Protein AF-A0A1Y5XHM0-F1 (afdb_monomer_lite)

Structure (mmCIF, N/CA/C/O backbone):
data_AF-A0A1Y5XHM0-F1
#
_entry.id   AF-A0A1Y5XHM0-F1
#
loop_
_atom_site.group_PDB
_atom_site.id
_atom_site.type_symbol
_atom_site.label_atom_id
_atom_site.label_alt_id
_atom_site.label_comp_id
_atom_site.label_asym_id
_atom_site.label_entity_id
_atom_site.label_seq_id
_atom_site.pdbx_PDB_ins_code
_atom_site.Cartn_x
_atom_site.Cartn_y
_atom_site.Cartn_z
_atom_site.occupancy
_atom_site.B_iso_or_equiv
_atom_site.auth_seq_id
_atom_site.auth_comp_id
_atom_site.auth_asym_id
_atom_site.auth_atom_id
_atom_site.pdbx_PDB_model_num
ATOM 1 N N . MET A 1 1 ? 58.033 8.693 -51.762 1.00 48.56 1 MET A N 1
ATOM 2 C CA . MET A 1 1 ? 57.493 9.817 -50.969 1.00 48.56 1 MET A CA 1
ATOM 3 C C . MET A 1 1 ? 57.301 10.946 -51.966 1.00 48.56 1 MET A C 1
ATOM 5 O O . MET A 1 1 ? 58.272 11.290 -52.615 1.00 48.56 1 MET A O 1
ATOM 9 N N . ASP A 1 2 ? 56.096 11.367 -52.321 1.00 49.94 2 ASP A N 1
ATOM 10 C CA . ASP A 1 2 ? 55.176 12.105 -51.457 1.00 49.94 2 ASP A CA 1
ATOM 11 C C . ASP A 1 2 ? 53.785 12.130 -52.125 1.00 49.94 2 ASP A C 1
ATOM 13 O O . ASP A 1 2 ? 53.672 12.454 -53.306 1.00 49.94 2 ASP A O 1
ATOM 17 N N . GLN A 1 3 ? 52.755 11.700 -51.394 1.00 49.94 3 GLN A N 1
ATOM 1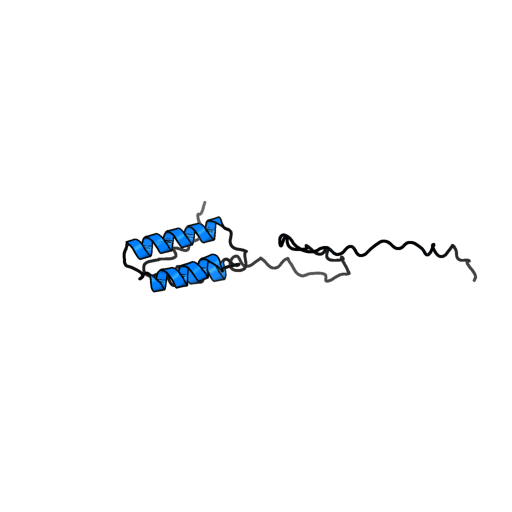8 C CA . GLN A 1 3 ? 51.353 11.727 -51.818 1.00 49.94 3 GLN A CA 1
ATOM 19 C C . GLN A 1 3 ? 50.701 12.972 -51.217 1.00 49.94 3 GLN A C 1
ATOM 21 O O . GLN A 1 3 ? 50.749 13.177 -50.006 1.00 49.94 3 GLN A O 1
ATOM 26 N N . SER A 1 4 ? 50.056 13.765 -52.066 1.00 52.56 4 SER A N 1
ATOM 27 C CA . SER A 1 4 ? 49.249 14.924 -51.686 1.00 52.56 4 SER A CA 1
ATOM 28 C C . SER A 1 4 ? 48.041 14.554 -50.811 1.00 52.56 4 SER A C 1
ATOM 30 O O . SER A 1 4 ? 47.393 13.533 -51.047 1.00 52.56 4 SER A O 1
ATOM 32 N N . PRO A 1 5 ? 47.637 15.453 -49.902 1.00 51.59 5 PRO A N 1
ATOM 33 C CA . PRO A 1 5 ? 46.227 15.651 -49.553 1.00 51.59 5 PRO A CA 1
ATOM 34 C C . PRO A 1 5 ? 45.851 17.144 -49.710 1.00 51.59 5 PRO A C 1
ATOM 36 O O . PRO A 1 5 ? 46.656 18.029 -49.460 1.00 51.59 5 PRO A O 1
ATOM 39 N N . GLY A 1 6 ? 44.668 17.558 -50.158 1.00 47.50 6 GLY A N 1
ATOM 40 C CA . GLY A 1 6 ? 43.368 16.906 -50.081 1.00 47.50 6 GLY A CA 1
ATOM 41 C C . GLY A 1 6 ? 42.417 17.746 -49.216 1.00 47.50 6 GLY A C 1
ATOM 42 O O . GLY A 1 6 ? 42.266 17.475 -48.038 1.00 47.50 6 GLY A O 1
ATOM 43 N N . VAL A 1 7 ? 41.777 18.746 -49.836 1.00 46.34 7 VAL A N 1
ATOM 44 C CA . VAL A 1 7 ? 40.401 19.222 -49.562 1.00 46.34 7 VAL A CA 1
ATOM 45 C C . VAL A 1 7 ? 40.079 19.883 -48.196 1.00 46.34 7 VAL A C 1
ATOM 47 O O . VAL A 1 7 ? 39.754 19.244 -47.208 1.00 46.34 7 VAL A O 1
ATOM 50 N N . ARG A 1 8 ? 39.999 21.223 -48.255 1.00 43.06 8 ARG A N 1
ATOM 51 C CA . ARG A 1 8 ? 38.829 22.075 -47.924 1.00 43.06 8 ARG A CA 1
ATOM 52 C C . ARG A 1 8 ? 38.211 21.944 -46.514 1.00 43.06 8 ARG A C 1
ATOM 54 O O . ARG A 1 8 ? 37.241 21.224 -46.301 1.00 43.06 8 ARG A O 1
ATOM 61 N N . MET A 1 9 ? 38.695 22.790 -45.598 1.00 39.56 9 MET A N 1
ATOM 62 C CA . MET A 1 9 ? 37.992 23.149 -44.359 1.00 39.56 9 MET A CA 1
ATOM 63 C C . MET A 1 9 ? 36.640 23.815 -44.651 1.00 39.56 9 MET A C 1
ATOM 65 O O . MET A 1 9 ? 36.504 24.672 -45.527 1.00 39.56 9 MET A O 1
ATOM 69 N N . VAL A 1 10 ? 35.651 23.361 -43.892 1.00 53.06 10 VAL A N 1
ATOM 70 C CA . VAL A 1 10 ? 34.226 23.676 -43.957 1.00 53.06 10 VAL A CA 1
ATOM 71 C C . VAL A 1 10 ? 33.887 25.060 -43.395 1.00 53.06 10 VAL A C 1
ATOM 73 O O . VAL A 1 10 ? 34.590 25.609 -42.551 1.00 53.06 10 VAL A O 1
ATOM 76 N N . GLN A 1 11 ? 32.783 25.601 -43.915 1.00 42.06 11 GLN A N 1
ATOM 77 C CA . GLN A 1 11 ? 32.181 26.892 -43.595 1.00 42.06 11 GLN A CA 1
ATOM 78 C C . GLN A 1 11 ? 31.887 27.064 -42.102 1.00 42.06 11 GLN A C 1
ATOM 80 O O . GLN A 1 11 ? 31.311 26.194 -41.454 1.00 42.06 11 GLN A O 1
ATOM 85 N N . SER A 1 12 ? 32.227 28.254 -41.619 1.00 45.91 12 SER A N 1
ATOM 86 C CA . SER A 1 12 ? 31.757 28.836 -40.372 1.00 45.91 12 SER A CA 1
ATOM 87 C C . SER A 1 12 ? 30.486 29.638 -40.654 1.00 45.91 12 SER A C 1
ATOM 89 O O . SER A 1 12 ? 30.444 30.401 -41.621 1.00 45.91 12 SER A O 1
ATOM 91 N N . GLY A 1 13 ? 29.475 29.481 -39.803 1.00 39.25 13 GLY A N 1
ATOM 92 C CA . GLY A 1 13 ? 28.300 30.345 -39.764 1.00 39.25 13 GLY A CA 1
ATOM 93 C C . GLY A 1 13 ? 26.995 29.573 -39.621 1.00 39.25 13 GLY A C 1
ATOM 94 O O . GLY A 1 13 ? 26.568 28.895 -40.546 1.00 39.25 13 GLY A O 1
ATOM 95 N N . SER A 1 14 ? 26.335 29.716 -38.474 1.00 40.75 14 SER A N 1
ATOM 96 C CA . SER A 1 14 ? 25.029 30.384 -38.399 1.00 40.75 14 SER A CA 1
ATOM 97 C C . SER A 1 14 ? 24.430 30.159 -37.012 1.00 40.75 14 SER A C 1
ATOM 99 O O . SER A 1 14 ? 24.203 29.027 -36.590 1.00 40.75 14 SER A O 1
ATOM 101 N N . GLY A 1 15 ? 24.217 31.254 -36.285 1.00 41.38 15 GLY A N 1
ATOM 102 C CA . GLY A 1 15 ? 23.524 31.239 -35.007 1.00 41.38 15 GLY A CA 1
ATOM 103 C C . GLY A 1 15 ? 22.020 31.048 -35.180 1.00 41.38 15 GLY A C 1
ATOM 104 O O . GLY A 1 15 ? 21.451 31.423 -36.200 1.00 41.38 15 GLY A O 1
ATOM 105 N N . ALA A 1 16 ? 21.371 30.535 -34.141 1.00 40.53 16 ALA A N 1
ATOM 106 C CA . ALA A 1 16 ? 19.968 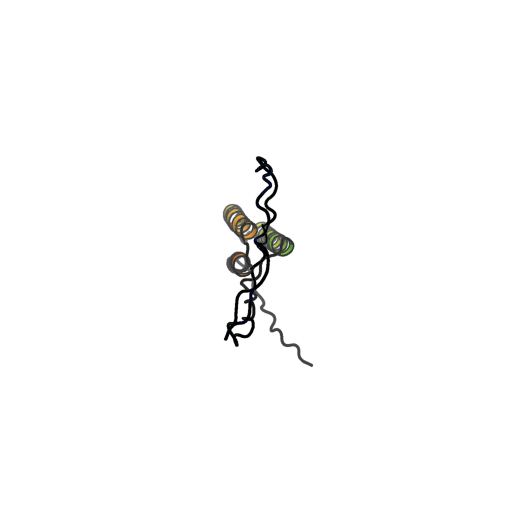30.820 -33.878 1.00 40.53 16 ALA A CA 1
ATOM 107 C C . ALA A 1 16 ? 19.645 30.534 -32.408 1.00 40.53 16 ALA A C 1
ATOM 109 O O . ALA A 1 16 ? 19.748 29.407 -31.939 1.00 40.53 16 ALA A O 1
ATOM 110 N N . SER A 1 17 ? 19.265 31.607 -31.716 1.00 42.31 17 SER A N 1
ATOM 111 C CA . SER A 1 17 ? 18.300 31.668 -30.618 1.00 42.31 17 SER A CA 1
ATOM 112 C C . SER A 1 17 ? 18.197 30.467 -29.678 1.00 42.31 17 SER A C 1
ATOM 114 O O . SER A 1 17 ? 17.384 29.566 -29.876 1.00 42.31 17 SER A O 1
ATOM 116 N N . GLY A 1 18 ? 18.896 30.556 -28.545 1.00 35.81 18 GLY A N 1
ATOM 117 C CA . GLY A 1 18 ? 18.501 29.862 -27.322 1.00 35.81 18 GLY A CA 1
ATOM 118 C C . GLY A 1 18 ? 17.196 30.458 -26.795 1.00 35.81 18 GLY A C 1
ATOM 119 O O . GLY A 1 18 ? 17.203 31.393 -25.998 1.00 35.81 18 GLY A O 1
ATOM 120 N N . ALA A 1 19 ? 16.075 29.953 -27.303 1.00 38.47 19 ALA A N 1
ATOM 121 C CA . ALA A 1 19 ? 14.743 30.282 -26.833 1.00 38.47 19 ALA A CA 1
ATOM 122 C C . ALA A 1 19 ? 14.592 29.893 -25.355 1.00 38.47 19 ALA A C 1
ATOM 124 O O . ALA A 1 19 ? 14.816 28.753 -24.950 1.00 38.47 19 ALA A O 1
ATOM 125 N N . THR A 1 20 ? 14.179 30.868 -24.552 1.00 41.59 20 THR A N 1
ATOM 126 C CA . THR A 1 20 ? 13.649 30.688 -23.204 1.00 41.59 20 THR A CA 1
ATOM 127 C C . THR A 1 20 ? 12.476 29.709 -23.239 1.00 41.59 20 THR A C 1
ATOM 129 O O . THR A 1 20 ? 11.385 30.077 -23.674 1.00 41.59 20 THR A O 1
ATOM 132 N N . PHE A 1 21 ? 12.668 28.481 -22.761 1.00 37.00 21 PHE A N 1
ATOM 133 C CA . PHE A 1 21 ? 11.572 27.531 -22.574 1.00 37.00 21 PHE A CA 1
ATOM 134 C C . PHE A 1 21 ? 11.293 27.338 -21.083 1.00 37.00 21 PHE A C 1
ATOM 136 O O . PHE A 1 21 ? 11.998 26.643 -20.355 1.00 37.00 21 PHE A O 1
ATOM 143 N N . ARG A 1 22 ? 10.244 28.033 -20.638 1.00 44.03 22 ARG A N 1
ATOM 144 C CA . ARG A 1 22 ? 9.619 27.980 -19.315 1.00 44.03 22 ARG A CA 1
ATOM 145 C C . ARG A 1 22 ? 8.459 26.969 -19.368 1.00 44.03 22 ARG A C 1
ATOM 147 O O . ARG A 1 22 ? 7.573 27.151 -20.189 1.00 44.03 22 ARG A O 1
ATOM 154 N N . LEU A 1 23 ? 8.484 25.984 -18.455 1.00 44.22 23 LEU A N 1
ATOM 155 C CA . LEU A 1 23 ? 7.421 25.051 -18.004 1.00 44.22 23 LEU A CA 1
ATOM 156 C C . LEU A 1 23 ? 6.596 24.289 -19.071 1.00 44.22 23 LEU A C 1
ATOM 158 O O . LEU A 1 23 ? 5.806 24.901 -19.772 1.00 44.22 23 LEU A O 1
ATOM 162 N N . LEU A 1 24 ? 6.644 22.943 -19.066 1.00 39.59 24 LEU A N 1
ATOM 163 C CA . LEU A 1 24 ? 5.572 22.038 -18.578 1.00 39.59 24 LEU A CA 1
ATOM 164 C C . LEU A 1 24 ? 5.909 20.559 -18.904 1.00 39.59 24 LEU A C 1
ATOM 166 O O . LEU A 1 24 ? 6.315 20.248 -20.016 1.00 39.59 24 LEU A O 1
ATOM 170 N N . ARG A 1 25 ? 5.637 19.654 -17.948 1.00 41.47 25 ARG A N 1
ATOM 171 C CA . ARG A 1 25 ? 5.604 18.174 -18.064 1.00 41.47 25 ARG A CA 1
ATOM 172 C C . ARG A 1 25 ? 6.966 17.457 -18.172 1.00 41.47 25 ARG A C 1
ATOM 174 O O . ARG A 1 25 ? 7.570 17.358 -19.230 1.00 41.47 25 ARG A O 1
ATOM 181 N N . HIS A 1 26 ? 7.398 16.876 -17.048 1.00 41.62 26 HIS A N 1
ATOM 182 C CA . HIS A 1 26 ? 8.449 15.855 -16.955 1.00 41.62 26 HIS A CA 1
ATOM 183 C C . HIS A 1 26 ? 8.094 14.623 -17.813 1.00 41.62 26 HIS A C 1
ATOM 185 O O . HIS A 1 26 ? 7.547 13.640 -17.320 1.00 41.62 26 HIS A O 1
ATOM 191 N N . PHE A 1 27 ? 8.398 14.663 -19.105 1.00 42.16 27 PHE A N 1
ATOM 192 C CA . PHE A 1 27 ? 8.738 13.460 -19.852 1.00 42.16 27 PHE A CA 1
ATOM 193 C C . PHE A 1 27 ? 10.259 13.372 -19.819 1.00 42.16 27 PHE A C 1
ATOM 195 O O . PHE A 1 27 ? 10.944 14.317 -20.202 1.00 42.16 27 PHE A O 1
ATOM 202 N N . ALA A 1 28 ? 10.777 12.283 -19.257 1.00 43.44 28 ALA A N 1
ATOM 203 C CA . ALA A 1 28 ? 12.203 12.046 -19.132 1.00 43.44 28 ALA A CA 1
ATOM 204 C C . ALA A 1 28 ? 12.899 12.274 -20.482 1.00 43.44 28 ALA A C 1
ATOM 206 O O . ALA A 1 28 ? 12.567 11.629 -21.476 1.00 43.44 28 ALA A O 1
ATOM 207 N N . THR A 1 29 ? 13.865 13.188 -20.510 1.00 42.94 29 THR A N 1
ATOM 208 C CA . THR A 1 29 ? 14.842 13.291 -21.590 1.00 42.94 29 THR A CA 1
ATOM 209 C C . THR A 1 29 ? 15.608 11.974 -21.649 1.00 42.94 29 THR A C 1
ATOM 211 O O . THR A 1 29 ? 16.501 11.728 -20.838 1.00 42.94 29 THR A O 1
ATOM 214 N N . VAL A 1 30 ? 15.231 11.103 -22.582 1.00 46.81 30 VAL A N 1
ATOM 215 C CA . VAL A 1 30 ? 16.078 9.988 -23.001 1.00 46.81 30 VAL A CA 1
ATOM 216 C C . VAL A 1 30 ? 17.256 10.614 -23.739 1.00 46.81 30 VAL A C 1
ATOM 218 O O . VAL A 1 30 ? 17.083 11.182 -24.814 1.00 46.81 30 VAL A O 1
ATOM 221 N N . GLN A 1 31 ? 18.440 10.573 -23.133 1.00 45.16 31 GLN A N 1
ATOM 222 C CA . GLN A 1 31 ? 19.670 10.929 -23.833 1.00 45.16 31 GLN A CA 1
ATOM 223 C C . GLN A 1 31 ? 20.034 9.780 -24.785 1.00 45.16 31 GLN A C 1
ATOM 225 O O . GLN A 1 31 ? 20.069 8.634 -24.328 1.00 45.16 31 GLN A O 1
ATOM 230 N N . PRO A 1 32 ? 20.307 10.033 -26.079 1.00 45.41 32 PRO A N 1
ATOM 231 C CA . PRO A 1 32 ? 20.931 9.029 -26.927 1.00 45.41 32 PRO A CA 1
ATOM 232 C C . PRO A 1 32 ? 22.354 8.792 -26.411 1.00 45.41 32 PRO A C 1
ATOM 234 O O . PRO A 1 32 ? 23.183 9.702 -26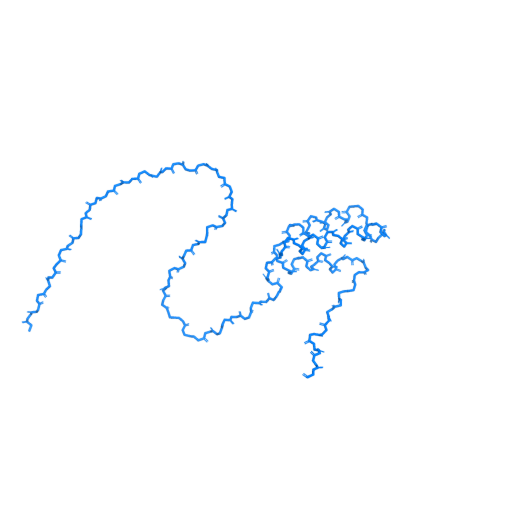.406 1.00 45.41 32 PRO A O 1
ATOM 237 N N . VAL A 1 33 ? 22.619 7.582 -25.918 1.00 54.28 33 VAL A N 1
ATOM 238 C CA . VAL A 1 33 ? 23.974 7.162 -25.551 1.00 54.28 33 VAL A CA 1
ATOM 239 C C . VAL A 1 33 ? 24.788 7.019 -26.835 1.00 54.28 33 VAL A C 1
ATOM 241 O O . VAL A 1 33 ? 24.440 6.232 -27.712 1.00 54.28 33 VAL A O 1
ATOM 244 N N . ALA A 1 34 ? 25.835 7.831 -26.973 1.00 50.72 34 ALA A N 1
ATOM 245 C CA . ALA A 1 34 ? 26.812 7.683 -28.040 1.00 50.72 34 ALA A CA 1
ATOM 246 C C . ALA A 1 34 ? 27.533 6.338 -27.865 1.00 50.72 34 ALA A C 1
ATOM 248 O O . ALA A 1 34 ? 28.092 6.052 -26.805 1.00 50.72 34 ALA A O 1
ATOM 249 N N . GLU A 1 35 ? 27.468 5.500 -28.895 1.00 54.38 35 GLU A N 1
ATOM 250 C CA . GLU A 1 35 ? 28.107 4.189 -28.945 1.00 54.38 35 GLU A CA 1
ATOM 251 C C . GLU A 1 35 ? 29.626 4.348 -29.124 1.00 54.38 35 GLU A C 1
ATOM 253 O O . GLU A 1 35 ? 30.137 4.342 -30.241 1.00 54.38 35 GLU A O 1
ATOM 258 N N . GLU A 1 36 ? 30.367 4.487 -28.022 1.00 48.09 36 GLU A N 1
ATOM 259 C CA . GLU A 1 36 ? 31.829 4.366 -28.028 1.00 48.09 36 GLU A CA 1
ATOM 260 C C . GLU A 1 36 ? 32.283 3.011 -27.460 1.00 48.09 36 GLU A C 1
ATOM 262 O O . GLU A 1 36 ? 32.253 2.758 -26.259 1.00 48.09 36 GLU A O 1
ATOM 267 N N . GLY A 1 37 ? 32.748 2.146 -28.367 1.00 46.19 37 GLY A N 1
ATOM 268 C CA . GLY A 1 37 ? 33.998 1.400 -28.193 1.00 46.19 37 GLY A CA 1
ATOM 269 C C . GLY A 1 37 ? 34.078 0.314 -27.110 1.00 46.19 37 GLY A C 1
ATOM 270 O O . GLY A 1 37 ? 34.622 0.527 -26.035 1.00 46.19 37 GLY A O 1
ATOM 271 N N . ALA A 1 38 ? 33.698 -0.909 -27.490 1.00 53.06 38 ALA A N 1
ATOM 272 C CA . ALA A 1 38 ? 34.330 -2.179 -27.099 1.00 53.06 38 ALA A CA 1
ATOM 273 C C . ALA A 1 38 ? 34.647 -2.436 -25.601 1.00 53.06 38 ALA A C 1
ATOM 275 O O . ALA A 1 38 ? 35.779 -2.293 -25.131 1.00 53.06 38 ALA A O 1
ATOM 276 N N . LYS A 1 39 ? 33.689 -3.057 -24.902 1.00 52.94 39 LYS A N 1
ATOM 277 C CA . LYS A 1 39 ? 33.963 -4.048 -23.843 1.00 52.94 39 LYS A CA 1
ATOM 278 C C . LYS A 1 39 ? 33.356 -5.387 -24.272 1.00 52.94 39 LYS A C 1
ATOM 280 O O . LYS A 1 39 ? 32.169 -5.635 -24.092 1.00 52.94 39 LYS A O 1
ATOM 285 N N . LEU A 1 40 ? 34.174 -6.230 -24.899 1.00 52.78 40 LEU A N 1
ATOM 286 C CA . LEU A 1 40 ? 33.836 -7.614 -25.230 1.00 52.78 40 LEU A CA 1
ATOM 287 C C . LEU A 1 40 ? 33.503 -8.393 -23.940 1.00 52.78 40 LEU A C 1
ATOM 289 O O . LEU A 1 40 ? 34.347 -8.474 -23.052 1.00 52.78 40 LEU A O 1
ATOM 293 N N . GLY A 1 41 ? 32.313 -9.002 -23.864 1.00 55.88 41 GLY A N 1
ATOM 294 C CA . GLY A 1 41 ? 32.137 -10.260 -23.121 1.00 55.88 41 GLY A CA 1
ATOM 295 C C . GLY A 1 41 ? 31.295 -10.288 -21.843 1.00 55.88 41 GLY A C 1
ATOM 296 O O . GLY A 1 41 ? 31.330 -11.311 -21.168 1.00 55.88 41 GLY A O 1
ATOM 297 N N . GLN A 1 42 ? 30.517 -9.261 -21.499 1.00 55.12 42 GLN A N 1
ATOM 298 C CA . GLN A 1 42 ? 29.580 -9.393 -20.377 1.00 55.12 42 GLN A CA 1
ATOM 299 C C . GLN A 1 42 ? 28.177 -9.733 -20.910 1.00 55.12 42 GLN A C 1
ATOM 301 O O . GLN A 1 42 ? 27.619 -8.919 -21.651 1.00 55.12 42 GLN A O 1
ATOM 306 N N . PRO A 1 43 ? 27.590 -10.907 -20.589 1.00 60.50 43 PRO A N 1
ATOM 307 C CA . PRO A 1 43 ? 26.190 -11.159 -20.916 1.00 60.50 43 PRO A CA 1
ATOM 308 C C . PRO A 1 43 ? 25.323 -10.058 -20.281 1.00 60.50 43 PRO A C 1
ATOM 310 O O . PRO A 1 43 ? 25.693 -9.544 -19.214 1.00 60.50 43 PRO A O 1
ATOM 313 N N . PRO A 1 44 ? 24.197 -9.664 -20.913 1.00 63.97 44 PRO A N 1
ATOM 314 C CA . PRO A 1 44 ? 23.266 -8.732 -20.290 1.00 63.97 44 PRO A CA 1
ATOM 315 C C . PRO A 1 44 ? 22.946 -9.274 -18.900 1.00 63.97 44 PRO A C 1
ATOM 317 O O . PRO A 1 44 ? 22.567 -10.438 -18.759 1.00 63.97 44 PRO A O 1
ATOM 320 N N . HIS A 1 45 ? 23.194 -8.467 -17.869 1.00 64.25 45 HIS A N 1
ATOM 321 C CA . HIS A 1 45 ? 22.869 -8.888 -16.516 1.00 64.25 45 HIS A CA 1
ATOM 322 C C . HIS A 1 45 ? 21.359 -9.139 -16.492 1.00 64.25 45 HIS A C 1
ATOM 324 O O . HIS A 1 45 ? 20.611 -8.276 -16.966 1.00 64.25 45 HIS A O 1
ATOM 330 N N . PRO A 1 46 ? 20.896 -10.311 -16.026 1.00 72.88 46 PRO A N 1
ATOM 331 C CA . PRO A 1 46 ? 19.471 -10.534 -15.867 1.00 72.88 46 PRO A CA 1
ATOM 332 C C . PRO A 1 46 ? 18.936 -9.431 -14.953 1.00 72.88 46 PRO A C 1
ATOM 334 O O . PRO A 1 46 ? 19.417 -9.274 -13.835 1.00 72.88 46 PRO A O 1
ATOM 337 N N . ILE A 1 47 ? 18.000 -8.624 -15.459 1.00 71.94 47 ILE A N 1
ATOM 338 C CA . ILE A 1 47 ? 17.375 -7.566 -14.665 1.00 71.94 47 ILE A CA 1
ATOM 339 C C . ILE A 1 47 ? 16.675 -8.232 -13.486 1.00 71.94 47 ILE A C 1
ATOM 341 O O . ILE A 1 47 ? 15.770 -9.048 -13.686 1.00 71.94 47 ILE A O 1
ATOM 345 N N . ASP A 1 48 ? 17.092 -7.886 -12.270 1.00 79.00 48 ASP A N 1
ATOM 346 C CA . ASP A 1 48 ? 16.478 -8.421 -11.068 1.00 79.00 48 ASP A CA 1
ATOM 347 C C . ASP A 1 48 ? 14.997 -8.005 -11.039 1.00 79.00 48 ASP A C 1
ATOM 349 O O . ASP A 1 48 ? 14.680 -6.813 -11.114 1.00 79.00 48 ASP A O 1
ATOM 353 N N . PRO A 1 49 ? 14.042 -8.943 -10.906 1.00 78.62 49 PRO A N 1
ATOM 354 C CA . PRO A 1 49 ? 12.614 -8.629 -10.966 1.00 78.62 49 PRO A CA 1
ATOM 355 C C . PRO A 1 49 ? 12.161 -7.654 -9.866 1.00 78.62 49 PRO A C 1
ATOM 357 O O . PRO A 1 49 ? 11.100 -7.039 -9.970 1.00 78.62 49 PRO A O 1
ATOM 360 N N . ARG A 1 50 ? 12.971 -7.502 -8.812 1.00 77.62 50 ARG A N 1
ATOM 361 C CA . ARG A 1 50 ? 12.763 -6.559 -7.708 1.00 77.62 50 ARG A CA 1
ATOM 362 C C . ARG A 1 50 ? 13.145 -5.124 -8.095 1.00 77.62 50 ARG A C 1
ATOM 364 O O . ARG A 1 50 ? 12.537 -4.185 -7.592 1.00 77.62 50 ARG A O 1
ATOM 371 N N . GLU A 1 51 ? 14.089 -4.951 -9.014 1.00 80.94 51 GLU A N 1
ATOM 372 C CA . GLU A 1 51 ? 14.528 -3.644 -9.524 1.00 80.94 51 GLU A CA 1
ATOM 373 C C . GLU A 1 51 ? 13.619 -3.112 -10.639 1.00 80.94 51 GLU A C 1
ATOM 375 O O . GLU A 1 51 ? 13.712 -1.947 -11.035 1.00 80.94 51 GLU A O 1
ATOM 380 N N . LEU A 1 52 ? 12.692 -3.946 -11.126 1.00 87.38 52 LEU A N 1
ATOM 381 C CA . LEU A 1 52 ? 11.713 -3.541 -12.125 1.00 87.38 52 LEU A CA 1
ATOM 382 C C . LEU A 1 52 ? 10.859 -2.384 -11.619 1.00 87.38 52 LEU A C 1
ATOM 384 O O . LEU A 1 52 ? 10.386 -2.373 -10.477 1.00 87.38 52 LEU A O 1
ATOM 388 N N . ARG A 1 53 ? 10.629 -1.419 -12.513 1.00 89.00 53 ARG A N 1
ATOM 389 C CA . ARG A 1 53 ? 9.720 -0.311 -12.242 1.00 89.00 53 ARG A CA 1
ATOM 390 C C . ARG A 1 53 ? 8.316 -0.826 -11.996 1.00 89.00 53 ARG A C 1
ATOM 392 O O . ARG A 1 53 ? 7.818 -1.671 -12.736 1.00 89.00 53 ARG A O 1
ATOM 399 N N . VAL A 1 54 ? 7.689 -0.267 -10.972 1.00 90.0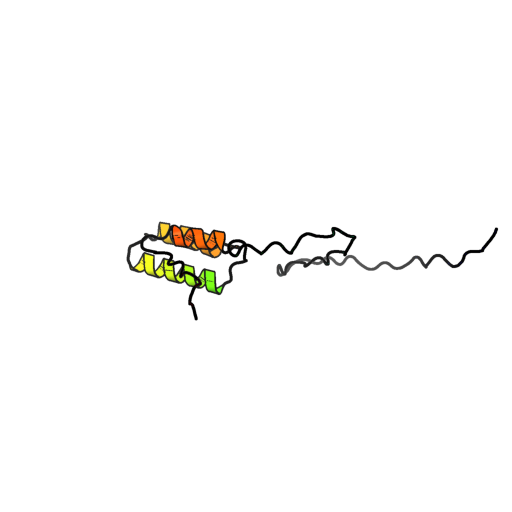6 54 VAL A N 1
ATOM 400 C CA . VAL A 1 54 ? 6.348 -0.662 -10.569 1.00 90.06 54 VAL A CA 1
ATOM 401 C C . VAL A 1 54 ? 5.304 0.079 -11.398 1.00 90.06 54 VAL A C 1
ATOM 403 O O . VAL A 1 54 ? 5.391 1.298 -11.607 1.00 90.06 54 VAL A O 1
ATOM 406 N N . SER A 1 55 ? 4.323 -0.668 -11.892 1.00 88.31 55 SER A N 1
ATOM 407 C CA . SER A 1 55 ? 3.240 -0.117 -12.706 1.00 88.31 55 SER A CA 1
ATOM 408 C C . SER A 1 55 ? 2.187 0.570 -11.839 1.00 88.31 55 SER A C 1
ATOM 410 O O . SER A 1 55 ? 2.047 0.271 -10.654 1.00 88.31 55 SER A O 1
ATOM 412 N N . ASP A 1 56 ? 1.399 1.463 -12.438 1.00 88.19 56 ASP A N 1
ATOM 413 C CA . ASP A 1 56 ? 0.308 2.140 -11.726 1.00 88.19 56 ASP A CA 1
ATOM 414 C C . ASP A 1 56 ? -0.732 1.140 -11.199 1.00 88.19 56 ASP A C 1
ATOM 416 O O . ASP A 1 56 ? -1.059 1.149 -10.018 1.00 88.19 56 ASP A O 1
ATOM 420 N N . ALA A 1 57 ? -1.100 0.155 -12.026 1.00 88.88 57 ALA A N 1
ATOM 421 C CA . ALA A 1 57 ? -1.998 -0.935 -11.644 1.00 88.88 57 ALA A CA 1
ATOM 422 C C . ALA A 1 57 ? -1.496 -1.752 -10.436 1.00 88.88 57 ALA A C 1
ATOM 424 O O . ALA A 1 57 ? -2.291 -2.262 -9.649 1.00 88.88 57 ALA A O 1
ATOM 425 N N . GLU A 1 58 ? -0.177 -1.886 -10.266 1.00 88.94 58 GLU A N 1
ATOM 426 C CA . GLU A 1 58 ? 0.390 -2.573 -9.103 1.00 88.94 58 GLU A CA 1
ATOM 427 C C . GLU A 1 58 ? 0.260 -1.722 -7.838 1.00 88.94 58 GLU A C 1
ATOM 429 O O . GLU A 1 58 ? -0.099 -2.252 -6.784 1.00 88.94 58 GLU A O 1
ATOM 434 N N . ARG A 1 59 ? 0.481 -0.403 -7.941 1.00 91.19 59 ARG A N 1
ATOM 435 C CA . ARG A 1 59 ? 0.238 0.529 -6.829 1.00 91.19 59 ARG A CA 1
ATOM 436 C C . ARG A 1 59 ? -1.233 0.531 -6.425 1.00 91.19 59 ARG A C 1
ATOM 438 O O . ARG A 1 59 ? -1.535 0.409 -5.239 1.00 91.19 59 ARG A O 1
ATOM 445 N N . GLU A 1 60 ? -2.143 0.593 -7.394 1.00 92.31 60 GLU A N 1
ATOM 446 C CA . GLU A 1 60 ? -3.587 0.529 -7.146 1.00 92.31 60 GLU A CA 1
ATOM 447 C C . GLU A 1 60 ? -4.002 -0.798 -6.500 1.00 92.31 60 GLU A C 1
ATOM 449 O O . GLU A 1 60 ? -4.798 -0.815 -5.557 1.00 92.31 60 GLU A O 1
ATOM 454 N N . HIS A 1 61 ? -3.424 -1.918 -6.945 1.00 92.50 61 HIS A N 1
ATOM 455 C CA . HIS A 1 61 ? -3.677 -3.221 -6.337 1.00 92.50 61 HIS A CA 1
ATOM 456 C C . HIS A 1 61 ? -3.307 -3.234 -4.849 1.00 92.50 61 HIS A C 1
ATOM 458 O O . HIS A 1 61 ? -4.111 -3.658 -4.013 1.00 92.50 61 HIS A O 1
ATOM 464 N N . VAL A 1 62 ? -2.119 -2.729 -4.504 1.00 93.00 62 VAL A N 1
ATOM 465 C CA . VAL A 1 62 ? -1.662 -2.643 -3.110 1.00 93.00 62 VAL A CA 1
ATOM 466 C C . VAL A 1 62 ? -2.527 -1.681 -2.299 1.00 93.00 62 VAL A C 1
ATOM 468 O O . VAL A 1 62 ? -2.935 -2.034 -1.193 1.00 93.00 62 VAL A O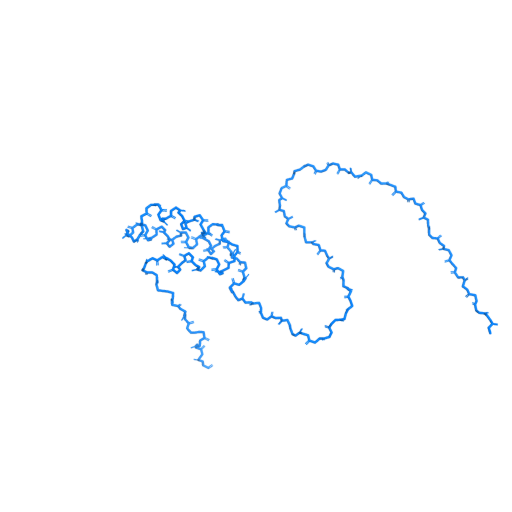 1
ATOM 471 N N . ALA A 1 63 ? -2.915 -0.530 -2.851 1.00 93.81 63 ALA A N 1
ATOM 472 C CA . ALA A 1 63 ? -3.860 0.378 -2.198 1.00 93.81 63 ALA A CA 1
ATOM 473 C C . ALA A 1 63 ? -5.211 -0.305 -1.898 1.00 93.81 63 ALA A C 1
ATOM 475 O O . ALA A 1 63 ? -5.807 -0.102 -0.836 1.00 93.81 63 ALA A O 1
ATOM 476 N N . GLY A 1 64 ? -5.680 -1.178 -2.792 1.00 94.25 64 GLY A N 1
ATOM 477 C CA . GLY A 1 64 ? -6.861 -2.010 -2.565 1.00 94.25 64 GLY A CA 1
ATOM 478 C C . GLY A 1 64 ? -6.681 -3.036 -1.437 1.00 94.25 64 GLY A C 1
ATOM 479 O O . GLY A 1 64 ? -7.619 -3.281 -0.675 1.00 94.25 64 GLY A O 1
ATOM 480 N N . LEU A 1 65 ? -5.492 -3.630 -1.294 1.00 92.62 65 LEU A N 1
ATOM 481 C CA . LEU A 1 65 ? -5.173 -4.531 -0.177 1.00 92.62 65 LEU A CA 1
ATOM 482 C C . LEU A 1 65 ? -5.148 -3.786 1.161 1.00 92.62 65 LEU A C 1
ATOM 484 O O . LEU A 1 65 ? -5.735 -4.267 2.129 1.00 92.62 65 LEU A O 1
ATOM 488 N N . LEU A 1 66 ? -4.545 -2.596 1.194 1.00 94.19 66 LEU A N 1
ATOM 489 C CA . LEU A 1 66 ? -4.513 -1.737 2.378 1.00 94.19 66 LEU A CA 1
ATOM 490 C C . LEU A 1 66 ? -5.929 -1.337 2.821 1.00 94.19 66 LEU A C 1
ATOM 492 O O . LEU A 1 66 ? -6.257 -1.458 3.998 1.00 94.19 66 LEU A O 1
ATOM 496 N N . ASN A 1 67 ? -6.808 -0.970 1.880 1.00 94.69 67 ASN A N 1
ATOM 497 C CA . ASN A 1 67 ? -8.215 -0.678 2.183 1.00 94.69 67 ASN A CA 1
ATOM 498 C C . ASN A 1 67 ? -8.938 -1.881 2.804 1.00 94.69 67 ASN A C 1
ATOM 500 O O . ASN A 1 67 ? -9.684 -1.740 3.771 1.00 94.69 67 ASN A O 1
ATOM 504 N N . LYS A 1 68 ? -8.702 -3.088 2.275 1.00 94.25 68 LYS A N 1
ATOM 505 C CA . LYS A 1 68 ? -9.278 -4.319 2.838 1.00 94.25 68 LYS A CA 1
ATOM 506 C C . LYS A 1 68 ? -8.743 -4.609 4.238 1.00 94.25 68 LYS A C 1
ATOM 508 O O . LYS A 1 68 ? -9.501 -5.099 5.069 1.00 94.25 68 LYS A O 1
ATOM 513 N N . ALA A 1 69 ? -7.464 -4.342 4.497 1.00 92.44 69 ALA A N 1
ATOM 514 C CA . ALA A 1 69 ? -6.866 -4.525 5.815 1.00 92.44 69 ALA A CA 1
ATOM 515 C C . ALA A 1 69 ? -7.456 -3.550 6.845 1.00 92.44 69 ALA A C 1
ATOM 517 O O . ALA A 1 69 ? -7.841 -3.990 7.927 1.00 92.44 69 ALA A O 1
ATOM 518 N N . LEU A 1 70 ? -7.621 -2.275 6.476 1.00 94.12 70 LEU A N 1
ATOM 519 C CA . LEU A 1 70 ? -8.279 -1.264 7.307 1.00 94.12 70 LEU A CA 1
ATOM 520 C C . LEU A 1 70 ? -9.736 -1.645 7.607 1.00 94.12 70 LEU A C 1
ATOM 522 O O . LEU A 1 70 ? -10.147 -1.673 8.762 1.00 94.12 70 LEU A O 1
ATOM 526 N N . ALA A 1 71 ? -10.505 -2.035 6.585 1.00 94.31 71 ALA A N 1
ATOM 527 C CA . ALA A 1 71 ? -11.902 -2.451 6.749 1.00 94.31 71 ALA A CA 1
ATOM 528 C C . ALA A 1 71 ? -12.071 -3.691 7.648 1.00 94.31 71 ALA A C 1
ATOM 530 O O . ALA A 1 71 ? -13.132 -3.903 8.229 1.00 94.31 71 ALA A O 1
ATOM 531 N N . ARG A 1 72 ? -11.030 -4.523 7.753 1.00 93.62 72 ARG A N 1
ATOM 532 C CA . ARG A 1 72 ? -10.982 -5.699 8.635 1.00 93.62 72 ARG A CA 1
ATOM 533 C C . ARG A 1 72 ? -10.410 -5.391 10.022 1.00 93.62 72 ARG A C 1
ATOM 535 O O . ARG A 1 72 ? -10.333 -6.306 10.834 1.00 93.62 72 ARG A O 1
ATOM 542 N N . GLY A 1 73 ? -9.986 -4.152 10.281 1.00 94.12 73 GLY A N 1
ATOM 543 C CA . GLY A 1 73 ? -9.349 -3.747 11.535 1.00 94.12 73 GLY A CA 1
ATOM 544 C C . GLY A 1 73 ? -7.959 -4.352 11.754 1.00 94.12 73 GLY A C 1
ATOM 545 O O . GLY A 1 73 ? -7.512 -4.446 12.891 1.00 94.12 73 GLY A O 1
ATOM 546 N N . LEU A 1 74 ? -7.282 -4.801 10.688 1.00 92.25 74 LEU A N 1
ATOM 547 C CA . LEU A 1 74 ? -5.922 -5.355 10.774 1.00 92.25 74 LEU A CA 1
ATOM 548 C C . LEU A 1 74 ? -4.859 -4.259 10.903 1.00 92.25 74 LEU A C 1
ATOM 550 O O . LEU A 1 74 ? -3.772 -4.511 11.413 1.00 92.25 74 LEU A O 1
ATOM 554 N N . ILE A 1 75 ? -5.178 -3.060 10.423 1.00 92.62 75 ILE A N 1
ATOM 555 C CA . ILE A 1 75 ? -4.382 -1.842 10.560 1.00 92.62 75 ILE A CA 1
ATOM 556 C C . ILE A 1 75 ? -5.317 -0.698 10.948 1.00 92.62 75 ILE A C 1
ATOM 558 O O . ILE A 1 75 ? -6.486 -0.703 10.561 1.00 92.62 75 ILE A O 1
ATOM 562 N N . ASP A 1 76 ? -4.798 0.269 11.697 1.00 93.75 76 ASP A N 1
ATOM 563 C CA . ASP A 1 76 ? -5.502 1.515 12.003 1.00 93.75 76 ASP A CA 1
ATOM 564 C C . ASP A 1 76 ? -5.369 2.539 10.853 1.00 93.75 76 ASP A C 1
ATOM 566 O O . ASP A 1 76 ? -4.553 2.364 9.943 1.00 93.75 76 ASP A O 1
ATOM 570 N N . LEU A 1 77 ? -6.171 3.608 10.891 1.00 94.81 77 LEU A N 1
ATOM 571 C CA . LEU A 1 77 ? -6.135 4.732 9.952 1.00 94.81 77 LEU A CA 1
ATOM 572 C C . LEU A 1 77 ? -4.737 5.338 9.780 1.00 94.81 77 LEU A C 1
ATOM 574 O O . LEU A 1 77 ? -4.347 5.621 8.646 1.00 94.81 77 LEU A O 1
ATOM 578 N N . ASP A 1 78 ? -3.984 5.511 10.867 1.00 94.38 78 ASP A N 1
ATOM 579 C CA . ASP A 1 78 ? -2.631 6.077 10.801 1.00 94.38 78 ASP A CA 1
ATOM 580 C C . ASP A 1 78 ? -1.684 5.136 10.034 1.00 94.38 78 ASP A C 1
ATOM 582 O O . ASP A 1 78 ? -1.090 5.501 9.015 1.00 94.38 78 ASP A O 1
ATOM 586 N N . GLY A 1 79 ? -1.696 3.853 10.410 1.00 91.56 79 GLY A N 1
ATOM 587 C CA . GLY A 1 79 ? -0.919 2.813 9.738 1.00 91.56 79 GLY A CA 1
ATOM 588 C C . GLY A 1 79 ? -1.334 2.571 8.281 1.00 91.56 79 GLY A C 1
ATOM 589 O O . GLY A 1 79 ? -0.508 2.118 7.482 1.00 91.56 79 GLY A O 1
ATOM 590 N N . PHE A 1 80 ? -2.585 2.867 7.918 1.00 94.19 80 PHE A N 1
ATOM 591 C CA . PHE A 1 80 ? -3.051 2.892 6.532 1.00 94.19 80 PHE A CA 1
ATOM 592 C C . PHE A 1 80 ? -2.470 4.081 5.764 1.00 94.19 80 PHE A C 1
ATOM 594 O O . PHE A 1 80 ? -1.955 3.881 4.664 1.00 94.19 80 PHE A O 1
ATOM 601 N N . ALA A 1 81 ? -2.527 5.294 6.321 1.00 94.06 81 ALA A N 1
ATOM 602 C CA . ALA A 1 81 ? -2.040 6.504 5.663 1.00 94.06 81 ALA A CA 1
ATOM 603 C C . ALA A 1 81 ? -0.531 6.431 5.376 1.00 94.06 81 ALA A C 1
ATOM 605 O O . ALA A 1 81 ? -0.109 6.712 4.250 1.00 94.06 81 ALA A O 1
ATOM 606 N N . GLU A 1 82 ? 0.267 5.970 6.344 1.00 94.56 82 GLU A N 1
ATOM 607 C CA . GLU A 1 82 ? 1.711 5.772 6.170 1.00 94.56 82 GLU A CA 1
ATOM 608 C C . GLU A 1 82 ? 2.020 4.771 5.047 1.00 94.56 82 GLU A C 1
ATOM 610 O O . GLU A 1 82 ? 2.787 5.057 4.121 1.00 94.56 82 GLU A O 1
ATOM 615 N N . ARG A 1 83 ? 1.375 3.598 5.085 1.00 94.69 83 ARG A N 1
ATOM 616 C CA . ARG A 1 83 ? 1.592 2.531 4.095 1.00 94.69 83 ARG A CA 1
ATOM 617 C C . ARG A 1 83 ? 1.093 2.922 2.709 1.00 94.69 83 ARG A C 1
ATOM 619 O O . ARG A 1 83 ? 1.731 2.576 1.715 1.00 94.69 83 ARG A O 1
ATOM 626 N N . LEU A 1 84 ? -0.013 3.661 2.622 1.0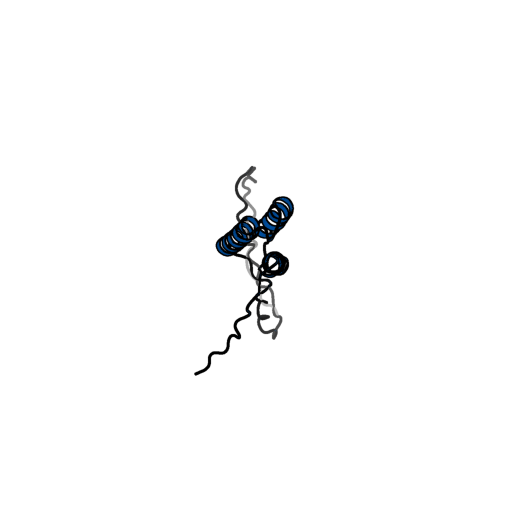0 95.06 84 LEU A N 1
ATOM 627 C CA . LEU A 1 84 ? -0.526 4.180 1.358 1.00 95.06 84 LEU A CA 1
ATOM 628 C C . LEU A 1 84 ? 0.452 5.190 0.748 1.00 95.06 84 LEU A C 1
ATOM 630 O O . LEU A 1 84 ? 0.743 5.104 -0.444 1.00 95.06 84 LEU A O 1
ATOM 634 N N . GLY A 1 85 ? 1.016 6.090 1.558 1.00 93.69 85 GLY A N 1
ATOM 635 C CA . GLY A 1 85 ? 2.062 7.013 1.117 1.00 93.69 85 GLY A CA 1
ATOM 636 C C . GLY A 1 85 ? 3.282 6.279 0.555 1.00 93.69 85 GLY A C 1
ATOM 637 O O . GLY A 1 85 ? 3.740 6.594 -0.545 1.00 93.69 85 GLY A O 1
ATOM 638 N N . ALA A 1 86 ? 3.754 5.243 1.255 1.00 93.38 86 ALA A N 1
ATOM 639 C CA . ALA A 1 86 ? 4.868 4.413 0.797 1.00 93.38 86 ALA A CA 1
ATOM 640 C C . ALA A 1 86 ? 4.557 3.673 -0.518 1.00 93.38 86 ALA A C 1
ATOM 642 O O . ALA A 1 86 ? 5.383 3.667 -1.431 1.00 93.38 86 ALA A O 1
ATOM 643 N N . ALA A 1 87 ? 3.355 3.101 -0.659 1.00 93.88 87 ALA A N 1
ATOM 644 C CA . ALA A 1 87 ? 2.937 2.416 -1.884 1.00 93.88 87 ALA A CA 1
ATOM 645 C C . ALA A 1 87 ? 2.867 3.367 -3.088 1.00 93.88 87 ALA A C 1
ATOM 647 O O . ALA A 1 87 ? 3.295 3.011 -4.186 1.00 93.88 87 ALA A O 1
ATOM 648 N N . LEU A 1 88 ? 2.353 4.583 -2.887 1.00 92.25 88 LEU A N 1
ATOM 649 C CA . LEU A 1 88 ? 2.246 5.593 -3.940 1.00 92.25 88 LEU A CA 1
ATOM 650 C C . LEU A 1 88 ? 3.611 6.176 -4.336 1.00 92.25 88 LEU A C 1
ATOM 652 O O . LEU A 1 88 ? 3.816 6.515 -5.501 1.00 92.25 88 LEU A O 1
ATOM 656 N N . ALA A 1 89 ? 4.551 6.263 -3.392 1.00 93.06 89 ALA A N 1
ATOM 657 C CA . ALA A 1 89 ? 5.912 6.735 -3.639 1.00 93.06 89 ALA A CA 1
ATOM 658 C C . ALA A 1 89 ? 6.835 5.670 -4.262 1.00 93.06 89 ALA A C 1
ATOM 660 O O . ALA A 1 89 ? 7.875 6.028 -4.823 1.00 93.06 89 ALA A O 1
ATOM 661 N N . ALA A 1 90 ? 6.472 4.386 -4.177 1.00 93.19 90 ALA A N 1
ATOM 662 C CA . ALA A 1 90 ? 7.287 3.279 -4.663 1.00 93.19 90 ALA A CA 1
ATOM 663 C C . ALA A 1 90 ? 7.542 3.378 -6.175 1.00 93.19 90 ALA A C 1
ATOM 665 O O . ALA A 1 90 ? 6.620 3.471 -6.996 1.00 93.19 90 ALA A O 1
ATOM 666 N N . LYS A 1 91 ? 8.822 3.316 -6.551 1.00 90.62 91 LYS A N 1
ATOM 667 C CA . LYS A 1 91 ? 9.270 3.363 -7.950 1.00 90.62 91 LYS A CA 1
ATOM 668 C C . LYS A 1 91 ? 9.616 1.978 -8.464 1.00 90.62 91 LYS A C 1
ATOM 670 O O . LYS A 1 91 ? 9.485 1.725 -9.661 1.00 90.62 91 LYS A O 1
ATOM 675 N N . THR A 1 92 ? 10.040 1.099 -7.566 1.00 93.50 92 THR A N 1
ATOM 676 C CA . THR A 1 92 ? 10.468 -0.267 -7.858 1.00 93.50 92 THR A CA 1
ATOM 677 C C . THR A 1 92 ? 9.562 -1.296 -7.196 1.00 93.50 92 THR A C 1
ATOM 679 O O . THR A 1 92 ? 8.870 -1.032 -6.208 1.00 93.50 92 THR A O 1
ATOM 682 N N . ARG A 1 93 ? 9.586 -2.510 -7.739 1.00 88.62 93 ARG A N 1
ATOM 683 C CA . ARG A 1 93 ? 8.838 -3.648 -7.205 1.00 88.62 93 ARG A CA 1
ATOM 684 C C . ARG A 1 93 ? 9.341 -4.064 -5.823 1.00 88.62 93 ARG A C 1
ATOM 686 O O . ARG A 1 93 ? 8.543 -4.502 -5.004 1.00 88.62 93 ARG A O 1
ATOM 693 N N . ALA A 1 94 ? 10.635 -3.887 -5.544 1.00 88.56 94 ALA A N 1
ATOM 694 C CA . ALA A 1 94 ? 11.233 -4.097 -4.228 1.00 88.56 94 ALA A CA 1
ATOM 695 C C . ALA A 1 94 ? 10.580 -3.209 -3.163 1.00 88.56 94 ALA A C 1
ATOM 697 O O . ALA A 1 94 ? 10.127 -3.722 -2.143 1.00 88.56 94 ALA A O 1
ATOM 698 N N . GLU A 1 95 ? 10.496 -1.902 -3.431 1.00 89.38 95 GLU A N 1
ATOM 699 C CA . GLU A 1 95 ? 9.893 -0.921 -2.522 1.00 89.38 95 GLU A CA 1
ATOM 700 C C . GLU A 1 95 ? 8.415 -1.228 -2.276 1.00 89.38 95 GLU A C 1
ATOM 702 O O . GLU A 1 95 ? 7.970 -1.251 -1.129 1.00 89.38 95 GLU A O 1
ATOM 707 N N . LEU A 1 96 ? 7.662 -1.538 -3.338 1.00 91.75 96 LEU A N 1
ATOM 708 C CA . LEU A 1 96 ? 6.247 -1.876 -3.199 1.00 91.75 96 LEU A CA 1
ATOM 709 C C . LEU A 1 96 ? 6.045 -3.177 -2.404 1.00 91.75 96 LEU A C 1
ATOM 711 O O . LEU A 1 96 ? 5.120 -3.280 -1.600 1.00 91.75 96 LEU A O 1
ATOM 715 N N . ASN A 1 97 ? 6.924 -4.165 -2.586 1.00 89.88 97 ASN A N 1
ATOM 716 C CA . ASN A 1 97 ? 6.842 -5.436 -1.873 1.00 89.88 97 ASN A CA 1
ATOM 717 C C . ASN A 1 97 ? 7.097 -5.280 -0.365 1.00 89.88 97 ASN A C 1
ATOM 719 O O . ASN A 1 97 ? 6.490 -6.002 0.422 1.00 89.88 97 ASN A O 1
ATOM 723 N N . THR A 1 98 ? 7.931 -4.321 0.054 1.00 89.25 98 THR A N 1
ATOM 724 C CA . THR A 1 98 ? 8.121 -3.998 1.478 1.00 89.25 98 THR A CA 1
ATOM 725 C C . THR A 1 98 ? 6.802 -3.588 2.133 1.00 89.25 98 THR A C 1
ATOM 727 O O . THR A 1 98 ? 6.482 -4.096 3.201 1.00 89.25 98 THR A O 1
ATOM 730 N N . VAL A 1 99 ? 5.984 -2.766 1.464 1.00 88.75 99 VAL A N 1
ATOM 731 C CA . VAL A 1 99 ? 4.665 -2.346 1.983 1.00 88.75 99 VAL A CA 1
ATOM 732 C C . VAL A 1 99 ? 3.734 -3.541 2.205 1.00 88.75 99 VAL A C 1
ATOM 734 O O . VAL A 1 99 ? 2.984 -3.582 3.176 1.00 88.75 99 VAL A O 1
ATOM 737 N N . VAL A 1 100 ? 3.781 -4.518 1.298 1.00 87.88 100 VAL A N 1
ATOM 738 C CA . VAL A 1 100 ? 2.927 -5.712 1.348 1.00 87.88 100 VAL A CA 1
ATOM 739 C C . VAL A 1 100 ? 3.387 -6.695 2.425 1.00 87.88 100 VAL A C 1
ATOM 741 O O . VAL A 1 100 ? 2.545 -7.281 3.100 1.00 87.88 100 VAL A O 1
ATOM 744 N N . ILE A 1 101 ? 4.699 -6.875 2.602 1.00 85.94 101 ILE A N 1
ATOM 745 C CA . ILE A 1 101 ? 5.265 -7.737 3.654 1.00 85.94 101 ILE A CA 1
ATOM 746 C C . ILE A 1 101 ? 4.938 -7.185 5.045 1.00 85.94 101 ILE A C 1
ATOM 748 O O . ILE A 1 101 ? 4.666 -7.956 5.961 1.00 85.94 101 ILE A O 1
ATOM 752 N N . ASP A 1 102 ? 4.925 -5.861 5.189 1.00 82.56 102 ASP A N 1
ATOM 753 C CA . ASP A 1 102 ? 4.622 -5.180 6.450 1.00 82.56 102 ASP A CA 1
ATOM 754 C C . ASP A 1 102 ? 3.118 -5.163 6.791 1.00 82.56 102 ASP A C 1
ATOM 756 O O . ASP A 1 102 ? 2.703 -4.631 7.821 1.00 82.56 102 ASP A O 1
ATOM 760 N N . LEU A 1 103 ? 2.266 -5.718 5.920 1.00 83.75 103 LEU A N 1
ATOM 761 C CA . LEU A 1 103 ? 0.823 -5.755 6.124 1.00 83.75 103 LEU A CA 1
ATOM 762 C C . LEU A 1 103 ? 0.422 -7.009 6.930 1.00 83.75 103 LEU A C 1
ATOM 764 O O . LEU A 1 103 ? 0.555 -8.133 6.429 1.00 83.75 103 LEU A O 1
ATOM 768 N N . PRO A 1 104 ? -0.123 -6.866 8.154 1.00 77.44 104 PRO A N 1
ATOM 769 C CA . PRO A 1 104 ? -0.564 -8.008 8.949 1.00 77.44 104 PRO A CA 1
ATOM 770 C C . PRO A 1 104 ? -1.632 -8.838 8.225 1.00 77.44 104 PRO A C 1
ATOM 772 O O . PRO A 1 104 ? -2.575 -8.316 7.631 1.00 77.44 104 PRO A O 1
ATOM 775 N N . GLY A 1 105 ? -1.490 -10.165 8.291 1.00 69.81 105 GLY A N 1
ATOM 776 C CA . GLY A 1 105 ? -2.422 -11.110 7.668 1.00 69.81 105 GLY A CA 1
ATOM 777 C C . GLY A 1 105 ? -2.183 -11.368 6.176 1.00 69.81 105 GLY A C 1
ATOM 778 O O . GLY A 1 105 ? -2.939 -12.133 5.571 1.00 69.81 105 GLY A O 1
ATOM 779 N N . VAL A 1 106 ? -1.139 -10.789 5.574 1.00 68.12 106 VAL A N 1
ATOM 780 C CA . VAL A 1 106 ? -0.722 -11.132 4.210 1.00 68.12 106 VAL A CA 1
ATOM 781 C C . VAL A 1 106 ? 0.278 -12.281 4.236 1.00 68.12 106 VAL A C 1
ATOM 783 O O . VAL A 1 106 ? 1.390 -12.163 4.737 1.00 68.12 106 VAL A O 1
ATOM 786 N N . VAL A 1 107 ? -0.105 -13.404 3.629 1.00 64.00 107 VAL A N 1
ATOM 787 C CA . VAL A 1 107 ? 0.838 -14.469 3.276 1.00 64.00 107 VAL A CA 1
ATOM 788 C C . VAL A 1 107 ? 1.223 -14.267 1.817 1.00 64.00 107 VAL A C 1
ATOM 790 O O . VAL A 1 107 ? 0.419 -14.541 0.919 1.00 64.00 107 VAL A O 1
ATOM 793 N N . VAL A 1 108 ? 2.447 -13.791 1.572 1.00 62.81 108 VAL A N 1
ATOM 794 C CA . VAL A 1 108 ? 3.025 -13.748 0.223 1.00 62.81 108 VAL A CA 1
ATOM 795 C C . VAL A 1 108 ? 3.255 -15.188 -0.223 1.00 62.81 108 VAL A C 1
ATOM 797 O O . VAL A 1 108 ? 4.269 -15.812 0.082 1.00 62.81 108 VAL A O 1
ATOM 800 N N . ARG A 1 109 ? 2.274 -15.755 -0.927 1.00 62.03 109 ARG A N 1
ATOM 801 C CA . ARG A 1 109 ? 2.437 -17.046 -1.590 1.00 62.03 109 ARG A CA 1
ATOM 802 C C . ARG A 1 109 ? 3.281 -16.818 -2.833 1.00 62.03 109 ARG A C 1
ATOM 804 O O . ARG A 1 109 ? 2.747 -16.493 -3.888 1.00 62.03 109 ARG A O 1
ATOM 811 N N . ASN A 1 110 ? 4.593 -16.988 -2.700 1.00 55.19 110 ASN A N 1
ATOM 812 C CA . ASN A 1 110 ? 5.437 -17.202 -3.863 1.00 55.19 110 ASN A CA 1
ATOM 813 C C . ASN A 1 110 ? 5.010 -18.543 -4.466 1.00 55.19 110 ASN A C 1
ATOM 815 O O . ASN A 1 110 ? 5.354 -19.600 -3.937 1.00 55.19 110 ASN A O 1
ATOM 819 N N . ALA A 1 111 ? 4.156 -18.513 -5.488 1.00 55.97 111 ALA A N 1
ATOM 820 C CA . ALA A 1 111 ? 3.846 -19.725 -6.222 1.00 55.97 111 ALA A CA 1
ATOM 821 C C . ALA A 1 111 ? 5.173 -20.225 -6.812 1.00 55.97 111 ALA A C 1
ATOM 823 O O . ALA A 1 111 ? 5.806 -19.460 -7.543 1.00 55.97 111 ALA A O 1
ATOM 824 N N . PRO A 1 112 ? 5.626 -21.454 -6.500 1.00 54.22 112 PRO A N 1
ATOM 825 C CA . PRO A 1 112 ? 6.772 -22.007 -7.193 1.00 54.22 112 PRO A CA 1
ATOM 826 C C . PRO A 1 112 ? 6.402 -22.038 -8.674 1.00 54.22 112 PRO A C 1
ATOM 828 O O . PRO A 1 112 ? 5.415 -22.654 -9.077 1.00 54.22 112 PRO A O 1
ATOM 831 N N . ASN A 1 113 ? 7.172 -21.316 -9.473 1.00 61.94 113 ASN A N 1
ATOM 832 C CA . ASN A 1 113 ? 7.143 -21.241 -10.928 1.00 61.94 113 ASN A CA 1
ATOM 833 C C . ASN A 1 113 ? 7.590 -22.576 -11.559 1.00 61.94 113 ASN A C 1
ATOM 835 O O . ASN A 1 113 ? 8.452 -22.624 -12.428 1.00 61.94 113 ASN A O 1
ATOM 839 N N . GLY A 1 114 ? 6.979 -23.667 -11.098 1.00 59.00 114 GLY A N 1
ATOM 840 C CA . GLY A 1 114 ? 7.177 -25.038 -11.529 1.00 59.00 114 GLY A CA 1
ATOM 841 C C . GLY A 1 114 ? 5.845 -25.784 -11.531 1.00 59.00 114 GLY A C 1
ATOM 842 O O . GLY A 1 114 ? 5.526 -26.520 -10.602 1.00 59.00 114 GLY A O 1
ATOM 843 N N . ARG A 1 115 ? 5.063 -25.597 -12.591 1.00 53.72 115 ARG A N 1
ATOM 844 C CA . ARG A 1 115 ? 4.357 -26.710 -13.241 1.00 53.72 115 ARG A CA 1
ATOM 845 C C . ARG A 1 115 ? 4.957 -26.757 -14.651 1.00 53.72 115 ARG A C 1
ATOM 847 O O . ARG A 1 115 ? 4.923 -25.726 -15.305 1.00 53.72 115 ARG A O 1
ATOM 854 N N . GLY A 1 116 ? 5.621 -27.801 -15.128 1.00 69.00 116 GLY A N 1
ATOM 855 C CA . GLY A 1 116 ? 5.540 -29.205 -14.751 1.00 69.00 116 GLY A CA 1
ATOM 856 C C . GLY A 1 116 ? 4.580 -29.925 -15.690 1.00 69.00 116 GLY A C 1
ATOM 857 O O . GLY A 1 116 ? 3.531 -30.357 -15.226 1.00 69.00 116 GLY A O 1
ATOM 858 N N . ASP A 1 117 ? 4.953 -30.012 -16.966 1.00 47.16 117 ASP A N 1
ATOM 859 C CA . ASP A 1 117 ? 4.721 -31.150 -17.861 1.00 47.16 117 ASP A CA 1
ATOM 860 C C . ASP A 1 117 ? 5.865 -31.215 -18.886 1.00 47.16 117 ASP A C 1
ATOM 862 O O . ASP A 1 117 ? 6.360 -30.133 -19.285 1.00 47.16 117 ASP A O 1
#

InterPro domains:
  IPR012551 DUF1707 SHOCT-like domain [PF08044] (52-104)

Organism: Kibdelosporangium aridum (NCBI:txid2030)

Secondary structure (DSSP, 8-state):
--------PPPP---------------------------TTPPPPPPPTTTSBPPHHHHHHHHHHHHHHHHTTSS-HHHHHHHHHHHHH--BHHHHHHHHHTSTT-------S----

Radius of gyration: 26.96 Å; chains: 1; bounding box: 69×63×64 Å

Foldseek 3Di:
DDDDDDDDDDDDDDDDDPDDDDDDDPPDPPDPDDDDDDDPDDDDDPPDQQQDFDDPVLLVVLLVVLVVCCVVVQDDPVLSVVLNVQSVPDGTNNSNVVSQVPRPPDDPPPPPPDDDD

Sequence (117 aa):
MDQSPGVRMVQSGSGASGATFRLLRHFATVQPVAEEGAKLGQPPHPIDPRELRVSDAEREHVAGLLNKALARGLIDLDGFAERLGAALAAKTRAELNTVVIDLPGVVVRNAPNGRGD

pLDDT: mean 70.1, std 21.23, range [35.81, 95.06]